Protein AF-A0A674B1S7-F1 (afdb_monomer)

Mean predicted aligned error: 11.1 Å

Structure (mmCIF, N/CA/C/O backbone):
data_AF-A0A674B1S7-F1
#
_entry.id   AF-A0A674B1S7-F1
#
loop_
_atom_site.group_PDB
_atom_site.id
_atom_site.type_symbol
_atom_site.label_atom_id
_atom_site.label_alt_id
_atom_site.label_comp_id
_atom_site.label_asym_id
_atom_site.label_entity_id
_atom_site.label_seq_id
_atom_site.pdbx_PDB_ins_code
_atom_site.Cartn_x
_atom_site.Cartn_y
_atom_site.Cartn_z
_atom_site.occupancy
_atom_site.B_iso_or_equiv
_atom_site.auth_seq_id
_atom_site.auth_comp_id
_atom_site.auth_asym_id
_atom_site.auth_atom_id
_atom_site.pdbx_PDB_model_num
ATOM 1 N N . MET A 1 1 ? 2.735 18.749 -28.841 1.00 59.16 1 MET A N 1
ATOM 2 C CA . MET A 1 1 ? 1.903 17.627 -28.343 1.00 59.16 1 MET A CA 1
ATOM 3 C C . MET A 1 1 ? 2.704 16.350 -28.093 1.00 59.16 1 MET A C 1
ATOM 5 O O . MET A 1 1 ? 2.237 15.560 -27.295 1.00 59.16 1 MET A O 1
ATOM 9 N N . GLY A 1 2 ? 3.878 16.144 -28.713 1.00 60.25 2 GLY A N 1
ATOM 10 C CA . GLY A 1 2 ? 4.753 15.002 -28.396 1.00 60.25 2 GLY A CA 1
ATOM 11 C C . GLY A 1 2 ? 5.505 15.138 -27.066 1.00 60.25 2 GLY A C 1
ATOM 12 O O . GLY A 1 2 ? 5.574 14.170 -26.325 1.00 60.25 2 GLY A O 1
ATOM 13 N N . ASP A 1 3 ? 5.977 16.341 -26.723 1.00 60.28 3 ASP A N 1
ATOM 14 C CA . ASP A 1 3 ? 6.839 16.554 -25.542 1.00 60.28 3 ASP A CA 1
ATOM 15 C C . ASP A 1 3 ? 6.143 16.282 -24.195 1.00 60.28 3 ASP A C 1
ATOM 17 O O . ASP A 1 3 ? 6.765 15.788 -23.266 1.00 60.28 3 ASP A O 1
ATOM 21 N N . MET A 1 4 ? 4.828 16.504 -24.109 1.00 59.38 4 MET A N 1
ATOM 22 C CA . MET A 1 4 ? 4.038 16.247 -22.895 1.00 59.38 4 MET A CA 1
ATOM 23 C C . MET A 1 4 ? 3.934 14.747 -22.557 1.00 59.38 4 MET A C 1
ATOM 25 O O . MET A 1 4 ? 3.868 14.385 -21.391 1.00 59.38 4 MET A O 1
ATOM 29 N N . ILE A 1 5 ? 3.950 13.869 -23.568 1.00 62.22 5 ILE A N 1
ATOM 30 C CA . ILE A 1 5 ? 3.867 12.409 -23.373 1.00 62.22 5 ILE A CA 1
ATOM 31 C C . ILE A 1 5 ? 5.194 11.861 -22.830 1.00 62.22 5 ILE A C 1
ATOM 33 O O . ILE A 1 5 ? 5.210 10.872 -22.104 1.00 62.22 5 ILE A O 1
ATOM 37 N N . TYR A 1 6 ? 6.313 12.498 -23.185 1.00 58.78 6 TYR A N 1
ATOM 38 C CA . TYR A 1 6 ? 7.632 12.098 -22.705 1.00 58.78 6 TYR A CA 1
ATOM 39 C C . TYR A 1 6 ? 7.825 12.420 -21.222 1.00 58.78 6 TYR A C 1
ATOM 41 O O . TYR A 1 6 ? 8.342 11.569 -20.507 1.00 58.78 6 TYR A O 1
ATOM 49 N N . GLU A 1 7 ? 7.345 13.573 -20.744 1.00 60.31 7 GLU A N 1
ATOM 50 C CA . GLU A 1 7 ? 7.397 13.904 -19.311 1.00 60.31 7 GLU A CA 1
ATOM 51 C C . GLU A 1 7 ? 6.525 12.960 -18.463 1.00 60.31 7 GLU A C 1
ATOM 53 O O . GLU A 1 7 ? 6.968 12.492 -17.418 1.00 60.31 7 GLU A O 1
ATOM 58 N N . GLU A 1 8 ? 5.332 12.577 -18.935 1.00 61.56 8 GLU A N 1
ATOM 59 C CA . GLU A 1 8 ? 4.479 11.596 -18.236 1.00 61.56 8 GLU A CA 1
ATOM 60 C C . GLU A 1 8 ? 5.123 10.201 -18.136 1.00 61.56 8 GLU A C 1
ATOM 62 O O . GLU A 1 8 ? 4.812 9.430 -17.225 1.00 61.56 8 GLU A O 1
ATOM 67 N N . LEU A 1 9 ? 6.032 9.865 -19.057 1.00 62.41 9 LEU A N 1
ATOM 68 C CA . LEU A 1 9 ? 6.742 8.588 -19.062 1.00 62.41 9 LEU A CA 1
ATOM 69 C C . LEU A 1 9 ? 7.868 8.511 -18.025 1.00 62.41 9 LEU A C 1
ATOM 71 O O . LEU A 1 9 ? 8.224 7.408 -17.609 1.00 62.41 9 LEU A O 1
ATOM 75 N N . GLU A 1 10 ? 8.419 9.647 -17.598 1.00 65.06 10 GLU A N 1
ATOM 76 C CA . GLU A 1 10 ? 9.504 9.698 -16.609 1.00 65.06 10 GLU A CA 1
ATOM 77 C C . GLU A 1 10 ? 9.010 9.417 -15.180 1.00 65.06 10 GLU A C 1
ATOM 79 O O . GLU A 1 10 ? 9.747 8.844 -14.375 1.00 65.06 10 GLU A O 1
ATOM 84 N N . ASP A 1 11 ? 7.738 9.708 -14.894 1.00 72.50 11 ASP A N 1
ATOM 85 C CA . ASP A 1 11 ? 7.083 9.401 -13.613 1.00 72.50 11 ASP A CA 1
ATOM 86 C C . ASP A 1 11 ? 6.585 7.942 -13.516 1.00 72.50 11 ASP A C 1
ATOM 88 O O . ASP A 1 11 ? 6.071 7.505 -12.479 1.00 72.50 11 ASP A O 1
ATOM 92 N N . LEU A 1 12 ? 6.749 7.153 -14.584 1.00 76.00 12 LEU A N 1
ATOM 93 C CA . LEU A 1 12 ? 6.306 5.763 -14.660 1.00 76.00 12 LEU A CA 1
ATOM 94 C C . LEU A 1 12 ? 7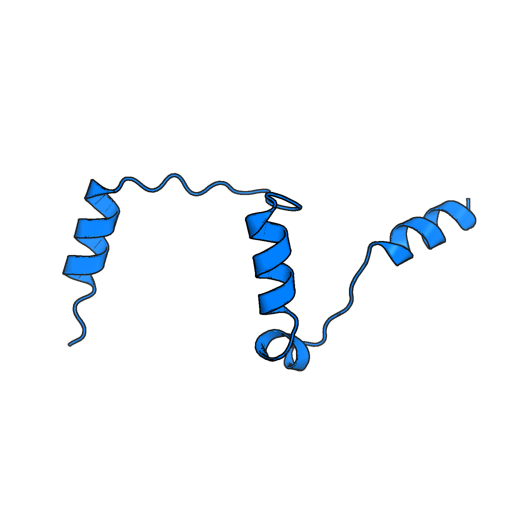.458 4.793 -14.364 1.00 76.00 12 LEU A C 1
ATOM 96 O O . LEU A 1 12 ? 8.458 4.717 -15.073 1.00 76.00 12 LEU A O 1
ATOM 100 N N . MET A 1 13 ? 7.286 3.960 -13.334 1.00 78.06 13 MET A N 1
ATOM 101 C CA . MET A 1 13 ? 8.218 2.875 -13.015 1.00 78.06 13 MET A CA 1
ATOM 102 C C . MET A 1 13 ? 7.648 1.524 -13.457 1.00 78.06 13 MET A C 1
ATOM 104 O O . MET A 1 13 ? 6.586 1.110 -12.994 1.00 78.06 13 MET A O 1
ATOM 108 N N . HIS 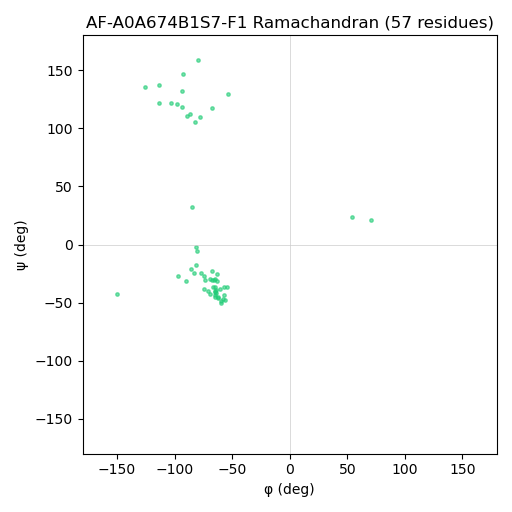A 1 14 ? 8.370 0.809 -14.325 1.00 85.50 14 HIS A N 1
ATOM 109 C CA . HIS A 1 14 ? 7.966 -0.514 -14.803 1.00 85.50 14 HIS A CA 1
ATOM 110 C C . HIS A 1 14 ? 8.585 -1.637 -13.960 1.00 85.50 14 HIS A C 1
ATOM 112 O O . HIS A 1 14 ? 9.797 -1.660 -13.728 1.00 85.50 14 HIS A O 1
ATOM 118 N N . PHE A 1 15 ? 7.753 -2.593 -13.549 1.00 86.94 15 PHE A N 1
ATOM 119 C CA . PHE A 1 15 ? 8.168 -3.812 -12.860 1.00 86.94 15 PHE A CA 1
ATOM 120 C C . PHE A 1 15 ? 7.627 -5.032 -13.596 1.00 86.94 15 PHE A C 1
ATOM 122 O O . PHE A 1 15 ? 6.446 -5.082 -13.940 1.00 86.94 15 PHE A O 1
ATOM 129 N N . SER A 1 16 ? 8.466 -6.049 -13.769 1.00 90.94 16 SER A N 1
ATOM 130 C CA . SER A 1 16 ? 7.980 -7.395 -14.068 1.00 90.94 16 SER A CA 1
ATOM 131 C C . SER A 1 16 ? 7.517 -8.066 -12.773 1.00 90.94 16 SER A C 1
ATOM 133 O O . SER A 1 16 ? 7.965 -7.714 -11.682 1.00 90.94 16 SER A O 1
ATOM 135 N N . VAL A 1 17 ? 6.662 -9.089 -12.866 1.00 90.94 17 VAL A N 1
ATOM 136 C CA . VAL A 1 17 ? 6.146 -9.814 -11.682 1.00 90.94 17 VAL A CA 1
ATOM 137 C C . VAL A 1 17 ? 7.280 -10.348 -10.794 1.00 90.94 17 VAL A C 1
ATOM 139 O O . VAL A 1 17 ? 7.190 -10.304 -9.569 1.00 90.94 17 VAL A O 1
ATOM 142 N N . HIS A 1 18 ? 8.378 -10.795 -11.406 1.00 94.12 18 HIS A N 1
ATOM 143 C CA . HIS A 1 18 ? 9.561 -11.292 -10.700 1.00 94.12 18 HIS A CA 1
ATOM 144 C C . HIS A 1 18 ? 10.319 -10.211 -9.915 1.00 94.12 18 HIS A C 1
ATOM 146 O O . HIS A 1 18 ? 11.008 -10.538 -8.951 1.00 94.12 18 HIS A O 1
ATOM 152 N N . ASP A 1 19 ? 10.162 -8.936 -10.276 1.00 92.38 19 ASP A N 1
ATOM 153 C CA . ASP A 1 19 ? 10.822 -7.813 -9.603 1.00 92.38 19 ASP A CA 1
ATOM 154 C C . ASP A 1 19 ? 10.080 -7.390 -8.326 1.00 92.38 19 ASP A C 1
ATOM 156 O O . ASP A 1 19 ? 10.647 -6.695 -7.475 1.00 92.38 19 ASP A O 1
ATOM 160 N N . LEU A 1 20 ? 8.813 -7.798 -8.166 1.00 91.50 20 LEU A N 1
ATOM 161 C CA . LEU A 1 20 ? 7.973 -7.373 -7.046 1.00 91.50 20 LEU A CA 1
ATOM 162 C C . LEU A 1 20 ? 8.563 -7.770 -5.683 1.00 91.50 20 LEU A C 1
ATOM 164 O O . LEU A 1 20 ? 8.721 -6.873 -4.851 1.00 91.50 20 LEU A O 1
ATOM 168 N N . PRO A 1 21 ? 8.971 -9.035 -5.438 1.00 93.88 21 PRO A N 1
ATOM 169 C CA . PRO A 1 21 ? 9.511 -9.429 -4.137 1.00 93.88 21 PRO A CA 1
ATOM 170 C C . PRO A 1 21 ? 10.857 -8.775 -3.815 1.00 93.88 21 PRO A C 1
ATOM 172 O O . PRO A 1 21 ? 11.115 -8.450 -2.662 1.00 93.88 21 PRO A O 1
ATOM 175 N N . GLY A 1 22 ? 11.717 -8.593 -4.823 1.00 90.44 22 GLY A N 1
ATOM 176 C CA . GLY A 1 22 ? 13.077 -8.083 -4.628 1.00 90.44 22 GLY A CA 1
ATOM 177 C C . GLY A 1 22 ? 13.170 -6.560 -4.548 1.00 90.44 22 GLY A C 1
ATOM 178 O O . GLY A 1 22 ? 14.124 -6.038 -3.975 1.00 90.44 22 GLY A O 1
ATOM 179 N N . ARG A 1 23 ? 12.208 -5.838 -5.134 1.00 89.44 23 ARG A N 1
ATOM 180 C CA . ARG A 1 23 ? 12.272 -4.374 -5.243 1.00 89.44 23 ARG A CA 1
ATOM 181 C C . ARG A 1 23 ? 10.904 -3.696 -5.257 1.00 89.44 23 ARG A C 1
ATOM 183 O O . ARG A 1 23 ? 10.745 -2.674 -4.594 1.00 89.44 23 ARG A O 1
ATOM 190 N N . GLY A 1 24 ? 9.928 -4.235 -5.989 1.00 92.56 24 GLY A N 1
ATOM 191 C CA . GLY A 1 24 ? 8.637 -3.570 -6.207 1.00 92.56 24 GLY A CA 1
ATOM 192 C C . GLY A 1 24 ? 7.866 -3.278 -4.918 1.00 92.56 24 GLY A C 1
ATOM 193 O O . GLY A 1 24 ? 7.471 -2.136 -4.693 1.00 92.56 24 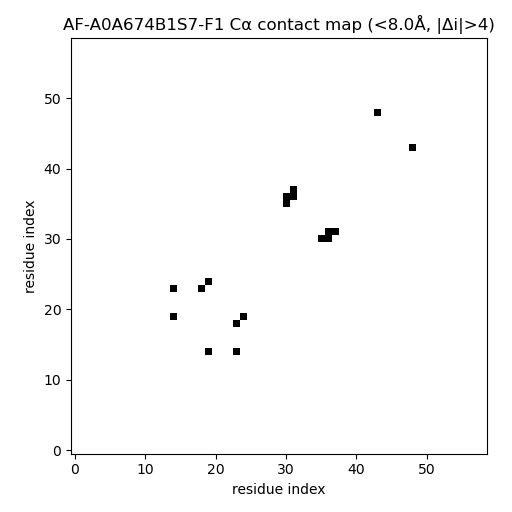GLY A O 1
ATOM 194 N N . TYR A 1 25 ? 7.717 -4.263 -4.027 1.00 94.25 25 TYR A N 1
ATOM 195 C CA . TYR A 1 25 ? 6.966 -4.075 -2.779 1.00 94.25 25 TYR A CA 1
ATOM 196 C C . TYR A 1 25 ? 7.612 -3.063 -1.829 1.00 94.25 25 TYR A C 1
ATOM 198 O O . TYR A 1 25 ? 6.895 -2.295 -1.196 1.00 94.25 25 TYR A O 1
ATOM 206 N N . ALA A 1 26 ? 8.945 -3.016 -1.758 1.00 94.06 26 ALA A N 1
ATOM 207 C CA . ALA A 1 26 ? 9.653 -2.042 -0.927 1.00 94.06 26 ALA A CA 1
ATOM 208 C C . ALA A 1 26 ? 9.426 -0.603 -1.424 1.00 94.06 26 ALA A C 1
ATOM 210 O O . ALA A 1 26 ? 9.178 0.302 -0.631 1.00 94.06 26 ALA A O 1
ATOM 211 N N . VAL A 1 27 ? 9.436 -0.398 -2.746 1.00 92.69 27 VAL A N 1
ATOM 212 C CA . VAL A 1 27 ? 9.110 0.904 -3.351 1.00 92.69 27 VAL A CA 1
ATOM 213 C C . VAL A 1 27 ? 7.648 1.281 -3.086 1.00 92.69 27 VAL A C 1
ATOM 215 O O . VAL A 1 27 ? 7.372 2.408 -2.676 1.00 92.69 27 VAL A O 1
ATOM 218 N N . MET A 1 28 ? 6.712 0.340 -3.261 1.00 93.19 28 MET A N 1
ATOM 219 C CA . MET A 1 28 ? 5.292 0.560 -2.947 1.00 93.19 28 MET A CA 1
ATOM 220 C C . MET A 1 28 ? 5.077 0.900 -1.464 1.00 93.19 28 MET A C 1
ATOM 222 O O . MET A 1 28 ? 4.252 1.755 -1.140 1.00 93.19 28 MET A O 1
ATOM 226 N N . GLU A 1 29 ? 5.822 0.267 -0.552 1.00 94.75 29 GLU A N 1
ATOM 227 C CA . GLU A 1 29 ? 5.765 0.572 0.878 1.00 94.75 29 GLU A CA 1
ATOM 228 C C . GLU A 1 29 ? 6.203 2.011 1.171 1.00 94.75 29 GLU A C 1
ATOM 230 O O . GLU A 1 29 ? 5.508 2.715 1.908 1.00 94.75 29 GLU A O 1
ATOM 235 N N . GLU A 1 30 ? 7.314 2.458 0.587 1.00 95.06 30 GLU A N 1
ATOM 236 C CA . GLU A 1 30 ? 7.838 3.812 0.784 1.00 95.06 30 GLU A CA 1
ATOM 237 C C . GLU A 1 30 ? 6.855 4.877 0.272 1.00 95.06 30 GLU A C 1
ATOM 239 O O . GLU A 1 30 ? 6.526 5.827 0.985 1.00 95.06 30 GLU A O 1
ATOM 244 N N . ILE A 1 31 ? 6.288 4.664 -0.920 1.00 93.44 31 ILE A N 1
ATOM 245 C CA . ILE A 1 31 ? 5.239 5.520 -1.498 1.00 93.44 31 ILE A CA 1
ATOM 246 C C . ILE A 1 31 ? 4.034 5.621 -0.547 1.00 93.44 31 ILE A C 1
ATOM 248 O O . ILE A 1 31 ? 3.580 6.724 -0.220 1.00 93.44 31 ILE A O 1
ATOM 252 N N . ARG A 1 32 ? 3.560 4.479 -0.032 1.00 95.62 32 ARG A N 1
ATOM 253 C CA . ARG A 1 32 ? 2.421 4.418 0.894 1.00 95.62 32 ARG A CA 1
ATOM 254 C C . ARG A 1 32 ? 2.712 5.122 2.221 1.00 95.62 32 ARG A C 1
ATOM 256 O O . ARG A 1 32 ? 1.827 5.787 2.758 1.00 95.62 32 ARG A O 1
ATOM 263 N N . ARG A 1 33 ? 3.928 4.998 2.765 1.00 96.69 33 ARG A N 1
ATOM 264 C CA . ARG A 1 33 ? 4.345 5.673 4.014 1.00 96.69 33 ARG A CA 1
ATOM 265 C C . ARG A 1 33 ? 4.369 7.192 3.877 1.00 96.69 33 ARG A C 1
ATOM 267 O O . ARG A 1 33 ? 4.089 7.884 4.852 1.00 96.69 33 ARG A O 1
ATOM 274 N N . GLN A 1 34 ? 4.636 7.697 2.677 1.00 96.00 34 GLN A N 1
ATOM 275 C CA . GLN A 1 34 ? 4.553 9.123 2.354 1.00 96.00 34 GLN A CA 1
ATOM 276 C C . GLN A 1 34 ? 3.116 9.597 2.070 1.00 96.00 34 GLN A C 1
ATOM 278 O O . GLN A 1 34 ? 2.901 10.791 1.879 1.00 96.00 34 GLN A O 1
ATOM 283 N N . GLY A 1 35 ? 2.137 8.685 2.021 1.00 94.06 35 GLY A N 1
ATOM 284 C CA . GLY A 1 35 ? 0.748 8.998 1.675 1.00 94.06 35 GLY A CA 1
ATOM 285 C C . GLY A 1 35 ? 0.544 9.354 0.199 1.00 94.06 35 GLY A C 1
ATOM 286 O O . GLY A 1 35 ? -0.436 10.014 -0.138 1.00 94.06 35 GLY A O 1
ATOM 287 N N . LYS A 1 36 ? 1.468 8.953 -0.680 1.00 92.38 36 LYS A N 1
ATOM 288 C CA . LYS A 1 36 ? 1.407 9.235 -2.119 1.00 92.38 36 LYS A CA 1
ATOM 289 C C . LYS A 1 36 ? 0.722 8.093 -2.859 1.00 92.38 36 LYS A C 1
ATOM 291 O O . LYS A 1 36 ? 0.877 6.941 -2.477 1.00 92.38 36 LYS A O 1
ATOM 296 N N . LEU A 1 37 ? -0.000 8.419 -3.932 1.00 90.69 37 LEU A N 1
ATOM 297 C CA . LEU A 1 37 ? -0.681 7.447 -4.803 1.00 90.69 37 LEU A CA 1
ATOM 298 C C . LEU A 1 37 ? -1.632 6.482 -4.056 1.00 90.69 37 LEU A C 1
ATOM 300 O O . LEU A 1 37 ? -1.924 5.397 -4.546 1.00 90.69 37 LEU A O 1
ATOM 304 N N . CYS A 1 38 ? -2.120 6.878 -2.875 1.00 92.75 38 CYS A N 1
ATOM 305 C CA . CYS A 1 38 ? -3.118 6.141 -2.106 1.00 92.75 38 CYS A CA 1
ATOM 306 C C . CYS A 1 38 ? -4.517 6.666 -2.452 1.00 92.75 38 CYS A C 1
ATOM 308 O O . CYS A 1 38 ? -4.825 7.829 -2.192 1.00 92.75 38 CYS A O 1
ATOM 310 N N . ASP A 1 39 ? -5.373 5.810 -2.994 1.00 95.56 39 ASP A N 1
ATOM 311 C CA . ASP A 1 39 ? -6.773 6.089 -3.340 1.00 95.56 39 ASP A CA 1
ATOM 312 C C . ASP A 1 39 ? -7.759 5.620 -2.254 1.00 95.56 39 A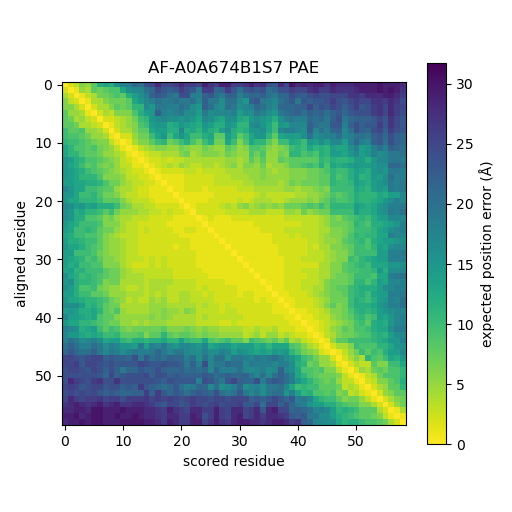SP A C 1
ATOM 314 O O . ASP A 1 39 ? -8.837 6.193 -2.084 1.00 95.56 39 ASP A O 1
ATOM 318 N N . VAL A 1 40 ? -7.376 4.601 -1.479 1.00 93.94 40 VAL A N 1
ATOM 319 C CA . VAL A 1 40 ? -8.198 3.997 -0.424 1.00 93.94 40 VAL A CA 1
ATOM 320 C C . VAL A 1 40 ? -7.602 4.243 0.961 1.00 93.94 40 VAL A C 1
ATOM 322 O O . VAL A 1 40 ? -6.407 4.074 1.197 1.00 93.94 40 VAL A O 1
ATOM 325 N N . THR A 1 41 ? -8.467 4.578 1.924 1.00 90.81 41 THR A N 1
ATOM 326 C CA . THR A 1 41 ? -8.122 4.632 3.353 1.00 90.81 41 THR A CA 1
ATOM 327 C C . THR A 1 41 ? -8.868 3.547 4.120 1.00 90.81 41 THR A C 1
ATOM 329 O O . THR A 1 41 ? -10.098 3.519 4.145 1.00 90.81 41 THR A O 1
ATOM 332 N N . LEU A 1 42 ? -8.124 2.674 4.798 1.00 89.19 42 LEU A N 1
ATOM 333 C CA . LEU A 1 42 ? -8.692 1.666 5.689 1.00 89.19 42 LEU A CA 1
ATOM 334 C C . LEU A 1 42 ? -8.831 2.246 7.098 1.00 89.19 42 LEU A C 1
ATOM 336 O O . LEU A 1 42 ? -7.838 2.477 7.789 1.00 89.19 42 LEU A O 1
ATOM 340 N N . LYS A 1 43 ? -10.070 2.471 7.544 1.00 86.12 43 LYS A N 1
ATOM 341 C CA . LYS A 1 43 ? -10.348 2.862 8.928 1.00 86.12 43 LYS A CA 1
ATOM 342 C C . LYS A 1 43 ? -10.372 1.614 9.803 1.00 86.12 43 LYS A C 1
ATOM 344 O O . LYS A 1 43 ? -11.318 0.833 9.761 1.00 86.12 43 LYS A O 1
ATOM 349 N N . VAL A 1 44 ? -9.322 1.430 10.594 1.00 84.25 44 VAL A N 1
ATOM 350 C CA . VAL A 1 44 ? -9.206 0.276 11.487 1.00 84.25 44 VAL A CA 1
ATOM 351 C C . VAL A 1 44 ? -9.892 0.589 12.816 1.00 84.25 44 VAL A C 1
ATOM 353 O O . VAL A 1 44 ? -9.422 1.428 13.583 1.00 84.25 44 VAL A O 1
ATOM 356 N N . CYS A 1 45 ? -11.001 -0.095 13.102 1.00 85.38 45 CYS A N 1
ATOM 357 C CA . CYS A 1 45 ? -11.570 -0.142 14.448 1.00 85.38 45 CYS A CA 1
ATOM 358 C C . CYS A 1 45 ? -10.746 -1.126 15.283 1.00 85.38 45 CYS A C 1
ATOM 360 O O . CYS A 1 45 ? -10.790 -2.333 15.043 1.00 85.38 45 CYS A O 1
ATOM 362 N N . VAL A 1 46 ? -9.980 -0.611 16.246 1.00 75.44 46 VAL A N 1
ATOM 363 C CA . VAL A 1 46 ? -9.049 -1.407 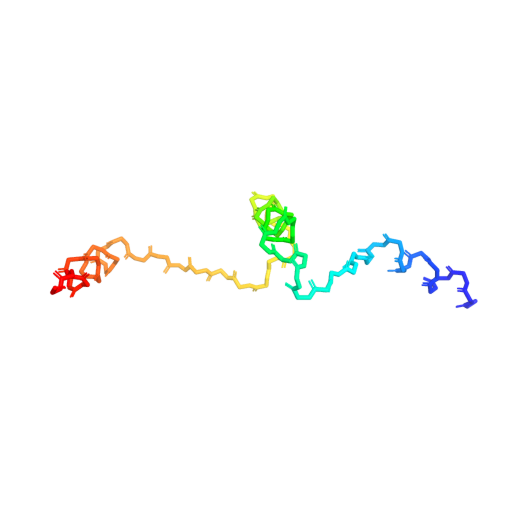17.069 1.00 75.44 46 VAL A CA 1
ATOM 364 C C . VAL A 1 46 ? -9.764 -2.554 17.794 1.00 75.44 46 VAL A C 1
ATOM 366 O O . VAL A 1 46 ? -9.252 -3.670 17.822 1.00 75.44 46 VAL A O 1
ATOM 369 N N . ASP A 1 47 ? -10.997 -2.325 18.250 1.00 74.81 47 ASP A N 1
ATOM 370 C CA . ASP A 1 47 ? -11.834 -3.332 18.922 1.00 74.81 47 ASP A CA 1
ATOM 371 C C . ASP A 1 47 ? -12.183 -4.529 18.012 1.00 74.81 47 ASP A C 1
ATOM 373 O O . ASP A 1 47 ? -12.304 -5.675 18.452 1.00 74.81 47 ASP A O 1
ATOM 377 N N . GLN A 1 48 ? -12.294 -4.282 16.706 1.00 62.00 48 GLN A N 1
ATOM 378 C CA . GLN A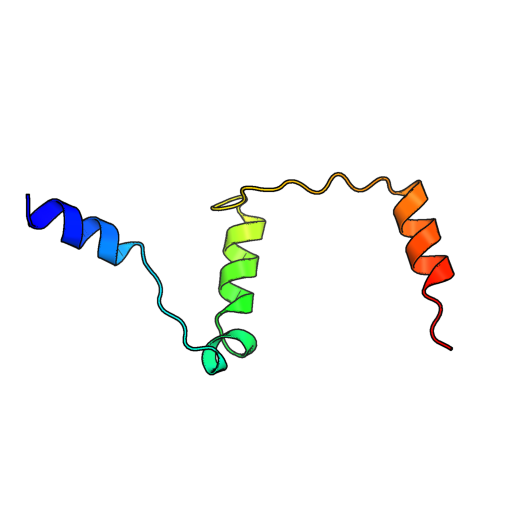 1 48 ? -12.645 -5.292 15.709 1.00 62.00 48 GLN A CA 1
ATOM 379 C C . GLN A 1 48 ? -11.403 -5.997 15.149 1.00 62.00 48 GLN A C 1
ATOM 381 O O . GLN A 1 48 ? -11.451 -7.191 14.853 1.00 62.00 48 GLN A O 1
ATOM 386 N N . LEU A 1 49 ? -10.267 -5.292 15.076 1.00 62.09 49 LEU A N 1
ATOM 387 C CA . LEU A 1 49 ? -8.979 -5.889 14.718 1.00 62.09 49 LEU A CA 1
ATOM 388 C C . LEU A 1 49 ? -8.520 -6.893 15.779 1.00 62.09 49 LEU A C 1
ATOM 390 O O . LEU A 1 49 ? -8.095 -7.985 15.420 1.00 62.09 49 LEU A O 1
ATOM 394 N N . LEU A 1 50 ? -8.651 -6.556 17.068 1.00 61.28 50 LEU A N 1
ATOM 395 C CA . LEU A 1 50 ? -8.360 -7.494 18.154 1.00 61.28 50 LEU A CA 1
ATOM 396 C C . LEU A 1 50 ? -9.220 -8.753 18.017 1.00 61.28 50 LEU A C 1
ATOM 398 O O . LEU A 1 50 ? -8.683 -9.854 18.027 1.00 61.28 50 LEU A O 1
ATOM 402 N N . THR A 1 51 ? -10.525 -8.603 17.780 1.00 60.28 51 THR A N 1
ATOM 403 C CA . THR A 1 51 ? -11.433 -9.740 17.555 1.00 60.28 51 THR A CA 1
ATOM 404 C C . THR A 1 51 ? -10.979 -10.621 16.386 1.00 60.28 51 THR A C 1
ATOM 406 O O . THR A 1 51 ? -10.963 -11.842 16.511 1.00 60.28 51 THR A O 1
ATOM 409 N N . ASN A 1 52 ? -10.557 -10.028 15.267 1.00 59.78 52 ASN A N 1
ATOM 410 C CA . ASN A 1 52 ? -10.065 -10.788 14.118 1.00 59.78 52 ASN A CA 1
ATOM 411 C C . ASN A 1 52 ? -8.722 -11.472 14.404 1.00 59.78 52 AS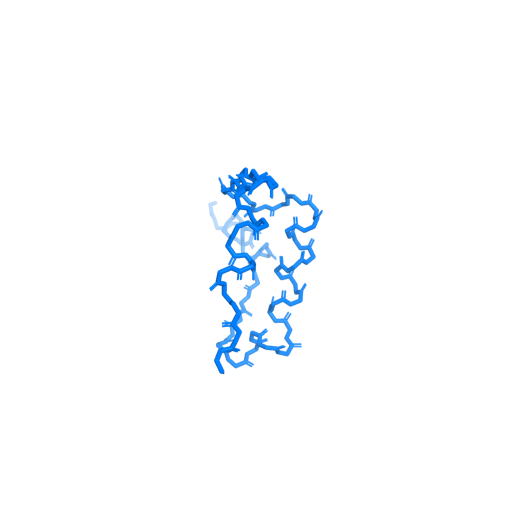N A C 1
ATOM 413 O O . ASN A 1 52 ? -8.595 -12.642 14.080 1.00 59.78 52 ASN A O 1
ATOM 417 N N . VAL A 1 53 ? -7.765 -10.802 15.056 1.00 63.44 53 VAL A N 1
ATOM 418 C CA . VAL A 1 53 ? -6.467 -11.393 15.438 1.00 63.44 53 VAL A CA 1
ATOM 419 C C . VAL A 1 53 ? -6.647 -12.541 16.438 1.00 63.44 53 VAL A C 1
ATOM 421 O O . VAL A 1 53 ? -6.005 -13.579 16.292 1.00 63.44 53 VAL A O 1
ATOM 424 N N . TYR A 1 54 ? -7.541 -12.391 17.421 1.00 59.25 54 TYR A N 1
ATOM 425 C CA . TYR A 1 54 ? -7.877 -13.459 18.368 1.00 59.25 54 TYR A CA 1
ATOM 426 C C . TYR A 1 54 ? -8.659 -14.610 17.713 1.00 59.25 54 TYR A C 1
ATOM 428 O O . TYR A 1 54 ? -8.504 -15.748 18.143 1.00 59.25 54 TYR A O 1
ATOM 436 N N . ASN A 1 55 ? -9.459 -14.353 16.673 1.00 59.53 55 ASN A N 1
ATOM 437 C CA . ASN A 1 55 ? -10.193 -15.398 15.945 1.00 59.53 55 ASN A CA 1
ATOM 438 C C . ASN A 1 55 ? -9.377 -16.063 14.828 1.00 59.53 55 ASN A C 1
ATOM 440 O O . ASN A 1 55 ? -9.692 -17.185 14.442 1.00 59.53 55 ASN A O 1
ATOM 444 N N . THR A 1 56 ? -8.321 -15.427 14.317 1.00 58.34 56 THR A N 1
ATOM 445 C CA . THR A 1 56 ? -7.358 -16.044 13.390 1.00 58.34 56 THR A CA 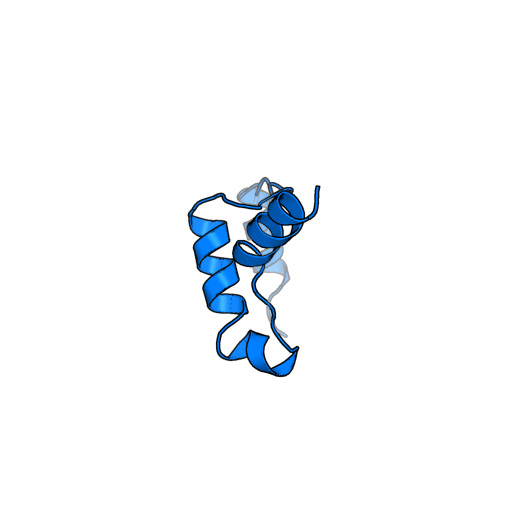1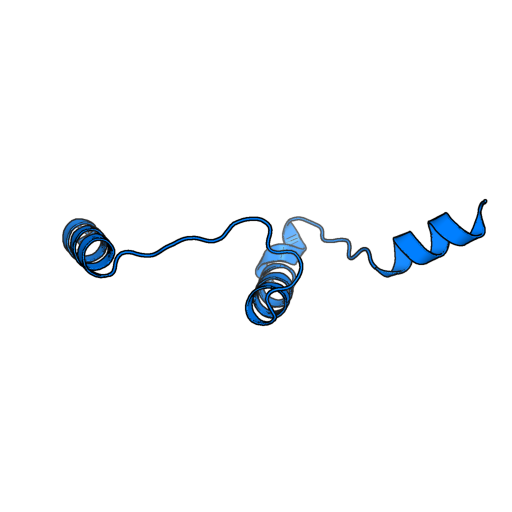
ATOM 446 C C . THR A 1 56 ? -6.262 -16.807 14.132 1.00 58.34 56 THR A C 1
ATOM 448 O O . THR A 1 56 ? -5.122 -16.848 13.667 1.00 58.34 56 THR A O 1
ATOM 451 N N . GLN A 1 57 ? -6.570 -17.395 15.295 1.00 50.19 57 GLN A N 1
ATOM 452 C CA . GLN A 1 57 ? -5.641 -18.322 15.934 1.00 50.19 57 GLN A CA 1
ATOM 453 C C . GLN A 1 57 ? -5.262 -19.421 14.929 1.00 50.19 57 GLN A C 1
ATOM 455 O O . GLN A 1 57 ? -6.154 -20.011 14.315 1.00 50.19 57 GLN A O 1
ATOM 460 N N . PRO A 1 58 ? -3.959 -19.688 14.734 1.00 47.59 58 PRO A N 1
ATOM 461 C CA . PRO A 1 58 ? -3.534 -20.794 13.904 1.00 47.59 58 PRO A CA 1
ATOM 462 C C . PRO A 1 58 ? -3.948 -22.079 14.623 1.00 47.59 58 PRO A C 1
ATOM 464 O O . PRO A 1 58 ? -3.525 -22.328 15.753 1.00 47.59 58 PRO A O 1
ATOM 467 N N . CYS A 1 59 ? -4.816 -22.858 13.988 1.00 46.16 59 CYS A N 1
ATOM 468 C CA . CYS A 1 59 ? -4.817 -24.299 14.192 1.00 46.16 59 CYS A CA 1
ATOM 469 C C . CYS A 1 59 ? -3.444 -24.878 13.833 1.00 46.16 59 CYS A C 1
ATOM 471 O O . CYS A 1 59 ? -2.835 -24.375 12.857 1.00 46.16 59 CYS A O 1
#

Radius of gyration: 18.42 Å; Cα contacts (8 Å, |Δi|>4): 9; chains: 1; bounding box: 26×42×47 Å

Foldseek 3Di:
DVVVVVVVVVPDDDDDPVCCVVPVVVVVVVCVVVVHPDPDDDDDDVVVVVVVVVVPPDD

pLDDT: mean 78.23, std 15.9, range [46.16, 96.69]

Sequence (59 aa):
MGDMIYEELEDLMHFSVHDLPGRGYAVMEEIRRQGKLCDVTLKVCVDQLLTNVYNTQPC

Secondary structure (DSSP, 8-state):
--HHHHHHHHTPPP--TTHIIIIIHHHHHHHHHTT-S--------HHHHHHHHHHT---

Organism: Salmo trutta (NCBI:txid8032)

Nearest PDB structures (foldseek):
  3tvl-assembly2_B  TM=3.429E-01  e=4.617E+00  Homo sapiens

Solvent-accessible surface area (backbone atoms only — not comparable to full-atom values): 3933 Å² total; per-residue (Å²): 125,68,68,65,57,56,60,61,52,72,79,57,83,90,76,57,82,82,40,30,87,83,47,45,53,62,52,53,50,53,38,51,75,72,64,44,97,66,92,77,82,86,84,79,54,63,78,56,50,51,54,49,59,68,67,62,59,82,126